Protein AF-A0ABD1CED9-F1 (afdb_monomer_lite)

Organism: Culex pipiens pipiens (NCBI:txid38569)

Secondary structure (DSSP, 8-state):
--TTSPPPTT--TTSB-HHHHHHHHHHHHTTT----EEEEGGGGSTTSBS-HHHHHHHHHTT-EEEE-TTSS-S--SSHHHHHHHHHHHHTT--EE-S---TTTTTSSTTHHHHHHHHEE-EEEETTEEEES-GGGG-

Structure (mmCIF, N/CA/C/O backbone):
data_AF-A0ABD1CED9-F1
#
_entry.id   AF-A0ABD1CED9-F1
#
loop_
_atom_site.group_PDB
_atom_site.id
_atom_site.type_symbol
_atom_site.label_atom_id
_atom_site.label_alt_id
_atom_site.label_comp_id
_atom_site.label_asym_id
_atom_site.label_entity_id
_atom_site.label_seq_id
_atom_site.pdbx_PDB_ins_code
_atom_site.Cartn_x
_atom_site.Cartn_y
_atom_site.Cartn_z
_atom_site.occupancy
_atom_site.B_iso_or_equiv
_atom_site.auth_seq_id
_atom_site.auth_comp_id
_atom_site.auth_asym_id
_atom_site.auth_atom_id
_atom_site.pdbx_PDB_model_num
ATOM 1 N N . MET A 1 1 ? 3.453 26.909 3.839 1.00 46.34 1 MET A N 1
ATOM 2 C CA . MET A 1 1 ? 2.026 26.684 4.138 1.00 46.34 1 MET A CA 1
ATOM 3 C C . MET A 1 1 ? 1.475 27.999 4.657 1.00 46.34 1 MET A C 1
ATOM 5 O O . MET A 1 1 ? 2.087 28.556 5.564 1.00 46.34 1 MET A O 1
ATOM 9 N N . LEU A 1 2 ? 0.447 28.553 4.016 1.00 34.78 2 LEU A N 1
ATOM 10 C CA . LEU A 1 2 ? -0.191 29.794 4.461 1.00 34.78 2 LEU A CA 1
ATOM 11 C C . LEU A 1 2 ? -1.247 29.464 5.534 1.00 34.78 2 LEU A C 1
ATOM 13 O O . LEU A 1 2 ? -1.852 28.393 5.471 1.00 34.78 2 LEU A O 1
ATOM 17 N N . PRO A 1 3 ? -1.466 30.332 6.534 1.00 33.44 3 PRO A N 1
ATOM 18 C CA . PRO A 1 3 ? -2.483 30.102 7.555 1.00 33.44 3 PRO A CA 1
ATOM 19 C C . PRO A 1 3 ? -3.890 30.126 6.934 1.00 33.44 3 PRO A C 1
ATOM 21 O O . PRO A 1 3 ? -4.287 31.134 6.355 1.00 33.44 3 PRO A O 1
ATOM 24 N N . GLY A 1 4 ? -4.638 29.024 7.068 1.00 49.50 4 GLY A N 1
ATOM 25 C CA . GLY A 1 4 ? -6.046 28.918 6.657 1.00 49.50 4 GLY A CA 1
ATOM 26 C C . GLY A 1 4 ? -6.352 27.917 5.537 1.00 49.50 4 GLY A C 1
ATOM 27 O O . GLY A 1 4 ? -7.526 27.668 5.274 1.00 49.50 4 GLY A O 1
ATOM 28 N N . GLU A 1 5 ? -5.348 27.309 4.900 1.00 43.16 5 GLU A N 1
ATOM 29 C CA . GLU A 1 5 ? -5.597 26.205 3.963 1.00 43.16 5 GLU A CA 1
ATOM 30 C C . GLU A 1 5 ? -5.838 24.889 4.723 1.00 43.16 5 GLU A C 1
ATOM 32 O O . GLU A 1 5 ? -5.086 24.592 5.660 1.00 43.16 5 GLU A O 1
ATOM 37 N N . PRO A 1 6 ? -6.857 24.085 4.349 1.00 45.72 6 PRO A N 1
ATOM 38 C CA . PRO A 1 6 ? -7.024 22.751 4.912 1.00 45.72 6 PRO A CA 1
ATOM 39 C C . PRO A 1 6 ? -5.751 21.940 4.663 1.00 45.72 6 PRO A C 1
ATOM 41 O O . PRO A 1 6 ? -5.179 21.985 3.569 1.00 45.72 6 PRO A O 1
ATOM 44 N N . SER A 1 7 ? -5.288 21.221 5.687 1.00 48.50 7 SER A N 1
ATOM 45 C CA . SER A 1 7 ? -4.133 20.343 5.552 1.00 48.50 7 SER A CA 1
ATOM 46 C C . SER A 1 7 ? -4.373 19.355 4.415 1.00 48.50 7 SER A C 1
ATOM 48 O O . SER A 1 7 ? -5.463 18.806 4.247 1.00 48.50 7 SER A O 1
ATOM 50 N N . VAL A 1 8 ? -3.344 19.150 3.592 1.00 54.09 8 VAL A N 1
ATOM 51 C CA . VAL A 1 8 ? -3.385 18.099 2.575 1.00 54.09 8 VAL A CA 1
ATOM 52 C C . VAL A 1 8 ? -3.580 16.773 3.322 1.00 54.09 8 VAL A C 1
ATOM 54 O O . VAL A 1 8 ? -2.782 16.497 4.227 1.00 54.09 8 VAL A O 1
ATOM 57 N N . PRO A 1 9 ? -4.595 15.950 2.996 1.00 53.00 9 PRO A N 1
ATOM 58 C CA . PRO A 1 9 ? -4.805 14.670 3.660 1.00 53.00 9 PRO A CA 1
ATOM 59 C C . PRO A 1 9 ? -3.529 13.828 3.573 1.00 53.00 9 PRO A C 1
ATOM 61 O O . PRO A 1 9 ? -3.091 13.454 2.487 1.00 53.00 9 PRO A O 1
ATOM 64 N N . GLY A 1 10 ? -2.903 13.566 4.722 1.00 46.69 10 GLY A N 1
ATOM 65 C CA . GLY A 1 10 ? -1.627 12.847 4.803 1.00 46.69 10 GLY A CA 1
ATOM 66 C C . GLY A 1 10 ? -0.418 13.688 5.220 1.00 46.69 10 GLY A C 1
ATOM 67 O O . GLY A 1 10 ? 0.647 13.111 5.420 1.00 46.69 10 GLY A O 1
ATOM 68 N N . ASN A 1 11 ? -0.573 15.001 5.418 1.00 44.34 11 ASN A N 1
ATOM 69 C CA . ASN A 1 11 ? 0.459 15.867 6.000 1.00 44.34 11 ASN A CA 1
ATOM 70 C C . ASN A 1 11 ? 0.008 16.498 7.333 1.00 44.34 11 ASN A C 1
ATOM 72 O O . ASN A 1 11 ? 0.328 17.649 7.630 1.00 44.34 11 ASN A O 1
ATOM 76 N N . ASP A 1 12 ? -0.771 15.747 8.120 1.00 47.81 12 ASP A N 1
ATOM 77 C CA . ASP A 1 12 ? -1.248 16.198 9.426 1.00 47.81 12 ASP A CA 1
ATOM 78 C C . ASP A 1 12 ? -0.155 16.041 10.500 1.00 47.81 12 ASP A C 1
ATOM 80 O O . ASP A 1 12 ? 0.395 14.946 10.666 1.00 47.81 12 ASP A O 1
ATOM 84 N N . PRO A 1 13 ? 0.104 17.076 11.321 1.00 52.09 13 PRO A N 1
ATOM 85 C CA . PRO A 1 13 ? 0.904 16.937 12.539 1.00 52.09 13 PRO A CA 1
ATOM 86 C C . PRO A 1 13 ? 0.260 16.004 13.593 1.00 52.09 13 PRO A C 1
ATOM 88 O O . PRO A 1 13 ? 0.912 15.657 14.576 1.00 52.09 13 PRO A O 1
ATOM 91 N N . GLU A 1 14 ? -0.987 15.559 13.381 1.00 54.53 14 GLU A N 1
ATOM 92 C CA . GLU A 1 14 ? -1.828 14.806 14.329 1.00 54.53 14 GLU A CA 1
ATOM 93 C C . GLU A 1 14 ? -1.883 13.276 14.105 1.00 54.53 14 GLU A C 1
ATOM 95 O O . GLU A 1 14 ? -2.560 12.560 14.844 1.00 54.53 14 GLU A O 1
ATOM 100 N N . GLY A 1 15 ? -1.136 12.721 13.143 1.00 66.56 15 GLY A N 1
ATOM 101 C CA . GLY A 1 15 ? -0.980 11.267 12.980 1.00 66.56 15 GLY A CA 1
ATOM 102 C C . GLY A 1 15 ? -1.410 10.721 11.616 1.00 66.56 15 GLY A C 1
ATOM 103 O O . GLY A 1 15 ? -1.430 11.425 10.617 1.00 66.56 15 GLY A O 1
ATOM 104 N N . PHE A 1 16 ? -1.674 9.411 11.537 1.00 81.69 16 PHE A N 1
ATOM 105 C CA . PHE A 1 16 ? -2.005 8.748 10.267 1.00 81.69 16 PHE A CA 1
ATOM 106 C C . PHE A 1 16 ? -3.409 9.127 9.781 1.00 81.69 16 PHE A C 1
ATOM 108 O O . PHE A 1 16 ? -4.379 8.840 10.483 1.00 81.69 16 PHE A O 1
ATOM 115 N N . GLY A 1 17 ? -3.490 9.713 8.581 1.00 87.62 17 GLY A N 1
ATOM 116 C CA . GLY A 1 17 ? -4.726 10.167 7.942 1.00 87.62 17 GLY A CA 1
ATOM 117 C C . GLY A 1 17 ? -5.570 9.033 7.361 1.00 87.62 17 GLY A C 1
ATOM 118 O O . GLY A 1 17 ? -5.398 8.647 6.206 1.00 87.62 17 GLY A O 1
ATOM 119 N N . VAL A 1 18 ? -6.522 8.521 8.141 1.00 91.88 18 VAL A N 1
ATOM 120 C CA . VAL A 1 18 ? -7.366 7.377 7.745 1.00 91.88 18 VAL A CA 1
ATOM 121 C C . VAL A 1 18 ? -8.358 7.754 6.640 1.00 91.88 18 VAL A C 1
ATOM 123 O O . VAL A 1 18 ? -8.627 6.947 5.753 1.00 91.88 18 VAL A O 1
ATOM 126 N N . ASN A 1 19 ? -8.845 8.997 6.636 1.00 92.06 19 ASN A N 1
ATOM 127 C CA . ASN A 1 19 ? -9.738 9.497 5.587 1.00 92.06 19 ASN A CA 1
ATOM 128 C C . ASN A 1 19 ? -9.077 9.481 4.202 1.00 92.06 19 ASN A C 1
ATOM 130 O O . ASN A 1 19 ? -9.705 9.063 3.232 1.00 92.06 19 ASN A O 1
ATOM 134 N N . GLY A 1 20 ? -7.798 9.863 4.110 1.00 92.88 20 GLY A N 1
ATOM 135 C CA . GLY A 1 20 ? -7.046 9.792 2.854 1.00 92.88 20 GLY A CA 1
ATOM 136 C C . GLY A 1 20 ? -6.938 8.356 2.335 1.00 92.88 20 GLY A C 1
ATOM 137 O O . GLY A 1 20 ? -7.161 8.104 1.153 1.00 92.88 20 GLY A O 1
ATOM 138 N N . LEU A 1 21 ? -6.696 7.392 3.230 1.00 94.38 21 LEU A N 1
ATOM 139 C CA . LEU A 1 21 ? -6.692 5.972 2.875 1.00 94.38 21 LEU A CA 1
ATOM 140 C C . LEU A 1 21 ? -8.056 5.509 2.343 1.00 94.38 21 LEU A C 1
ATOM 142 O O . LEU A 1 21 ? -8.114 4.838 1.317 1.00 94.38 21 LEU A O 1
ATOM 146 N N . ALA A 1 22 ? -9.150 5.883 3.011 1.00 94.88 22 ALA A N 1
ATOM 147 C CA . ALA A 1 22 ? -10.497 5.517 2.582 1.00 94.88 22 ALA A CA 1
ATOM 148 C C . ALA A 1 22 ? -10.853 6.107 1.206 1.00 94.88 22 ALA A C 1
ATOM 150 O O . ALA A 1 22 ? -11.419 5.404 0.371 1.00 94.88 22 ALA A O 1
ATOM 151 N N . ILE A 1 23 ? -10.488 7.368 0.949 1.00 95.50 23 ILE A N 1
ATOM 152 C CA . ILE A 1 23 ? -10.700 8.025 -0.351 1.00 95.50 23 ILE A CA 1
ATOM 153 C C . ILE A 1 23 ? -9.907 7.311 -1.451 1.00 95.50 23 ILE A C 1
ATOM 155 O O . ILE A 1 23 ? -10.466 7.007 -2.504 1.00 95.50 23 ILE A O 1
ATOM 159 N N . ALA A 1 24 ? -8.631 7.003 -1.204 1.00 96.00 24 ALA A N 1
ATOM 160 C CA . ALA A 1 24 ? -7.793 6.298 -2.169 1.00 96.00 24 ALA A CA 1
ATOM 161 C C . ALA A 1 24 ? -8.333 4.892 -2.473 1.00 96.00 24 ALA A C 1
ATOM 163 O O . ALA A 1 24 ? -8.446 4.522 -3.634 1.00 96.00 24 ALA A O 1
ATOM 164 N N . LEU A 1 25 ? -8.742 4.124 -1.458 1.00 96.69 25 LEU A N 1
ATOM 165 C CA . LEU A 1 25 ? -9.355 2.808 -1.666 1.00 96.69 25 LEU A CA 1
ATOM 166 C C . LEU A 1 25 ? -10.641 2.903 -2.492 1.00 96.69 25 LEU A C 1
ATOM 168 O O . LEU A 1 25 ? -10.806 2.180 -3.475 1.00 96.69 25 LEU A O 1
ATOM 172 N N . LYS A 1 26 ? -11.516 3.854 -2.145 1.00 95.94 26 LYS A N 1
ATOM 173 C CA . LYS A 1 26 ? -12.762 4.092 -2.874 1.00 95.94 26 LYS A CA 1
ATOM 174 C C . LYS A 1 26 ? -12.513 4.441 -4.341 1.00 95.94 26 LYS A C 1
ATOM 176 O O . LYS A 1 26 ? -13.245 3.960 -5.197 1.00 95.94 26 LYS A O 1
ATOM 181 N N . PHE A 1 27 ? -11.473 5.222 -4.642 1.00 95.44 27 PHE A N 1
ATOM 182 C CA . PHE A 1 27 ? -11.113 5.582 -6.015 1.00 95.44 27 PHE A CA 1
ATOM 183 C C . PHE A 1 27 ? -10.920 4.351 -6.918 1.00 95.44 27 PHE A C 1
ATOM 185 O O . PHE A 1 27 ? -11.392 4.358 -8.060 1.00 95.44 27 PHE A O 1
ATOM 192 N N . PHE A 1 28 ? -10.260 3.306 -6.408 1.00 96.12 28 PHE A N 1
ATOM 193 C CA . PHE A 1 28 ? -10.044 2.052 -7.133 1.00 96.12 28 PHE A CA 1
ATOM 194 C C . PHE A 1 28 ? -11.301 1.173 -7.150 1.00 96.12 28 PHE A C 1
ATOM 196 O O . PHE A 1 28 ? -11.664 0.659 -8.208 1.00 96.12 28 PHE A O 1
ATOM 203 N N . TRP A 1 29 ? -12.006 1.053 -6.019 1.00 96.19 29 TRP A N 1
ATOM 204 C CA . TRP A 1 29 ? -13.238 0.259 -5.931 1.00 96.19 29 TRP A CA 1
ATOM 205 C C . TRP A 1 29 ? -14.340 0.771 -6.864 1.00 96.19 29 TRP A C 1
ATOM 207 O O . TRP A 1 29 ? -14.988 -0.025 -7.537 1.00 96.19 29 TRP A O 1
ATOM 217 N N . ASP A 1 30 ? -14.518 2.091 -6.969 1.00 95.94 30 ASP A N 1
ATOM 218 C CA . ASP A 1 30 ? -15.508 2.711 -7.863 1.00 95.94 30 ASP A CA 1
ATOM 219 C C . ASP A 1 30 ? -15.232 2.425 -9.349 1.00 95.94 30 ASP A C 1
ATOM 221 O O . ASP A 1 30 ? -16.131 2.531 -10.180 1.00 95.94 30 ASP A O 1
ATOM 225 N N . ARG A 1 31 ? -13.991 2.056 -9.686 1.00 94.19 31 ARG A N 1
ATOM 226 C CA . ARG A 1 31 ? -13.557 1.656 -11.032 1.00 94.19 31 ARG A CA 1
ATOM 227 C C . ARG A 1 31 ? -13.568 0.136 -11.234 1.00 94.19 31 ARG A C 1
ATOM 229 O O . ARG A 1 31 ? -13.183 -0.335 -12.296 1.00 94.19 31 ARG A O 1
ATOM 236 N N . GLY A 1 32 ? -14.026 -0.628 -10.241 1.00 94.88 32 GLY A N 1
ATOM 237 C CA . GLY A 1 32 ? -14.116 -2.087 -10.304 1.00 94.88 32 GLY A CA 1
ATOM 238 C C . GLY A 1 32 ? -12.819 -2.822 -9.965 1.00 94.88 32 GLY A C 1
ATOM 239 O O . GLY A 1 32 ? -12.744 -4.030 -10.178 1.00 94.88 32 GLY A O 1
ATOM 240 N N . HIS A 1 33 ? -11.807 -2.133 -9.430 1.00 94.38 33 HIS A N 1
ATOM 241 C CA . HIS A 1 33 ? -10.560 -2.773 -9.014 1.00 94.38 33 HIS A CA 1
ATOM 242 C C . HIS A 1 33 ? -10.622 -3.236 -7.566 1.00 94.38 33 HIS A C 1
ATOM 244 O O . HIS A 1 33 ? -11.100 -2.525 -6.683 1.00 94.38 33 HIS A O 1
ATOM 250 N N . GLU A 1 34 ? -10.050 -4.406 -7.313 1.00 94.69 34 GLU A N 1
ATOM 251 C CA . GLU A 1 34 ? -9.750 -4.863 -5.966 1.00 94.69 34 GLU A CA 1
ATOM 252 C C . GLU A 1 34 ? -8.526 -4.101 -5.432 1.00 94.69 34 GLU A C 1
ATOM 254 O O . GLU A 1 34 ? -7.471 -4.066 -6.068 1.00 94.69 34 GLU A O 1
ATOM 259 N N . ALA A 1 35 ? -8.671 -3.448 -4.278 1.00 95.75 35 ALA A N 1
ATOM 260 C CA . ALA A 1 35 ? -7.628 -2.610 -3.694 1.00 95.75 35 ALA A CA 1
ATOM 261 C C . ALA A 1 35 ? -7.578 -2.762 -2.175 1.00 95.75 35 ALA A C 1
ATOM 263 O O . ALA A 1 35 ? -8.617 -2.833 -1.513 1.00 95.75 35 ALA A O 1
ATOM 264 N N . TYR A 1 36 ? -6.354 -2.757 -1.643 1.00 96.19 36 TYR A N 1
ATOM 265 C CA . TYR A 1 36 ? -6.058 -2.984 -0.234 1.00 96.19 36 TYR A CA 1
ATOM 266 C C . TYR A 1 36 ? -5.078 -1.942 0.303 1.00 96.19 36 TYR A C 1
ATOM 268 O O . TYR A 1 36 ? -4.104 -1.576 -0.354 1.00 96.19 36 TYR A O 1
ATOM 276 N N . GLY A 1 37 ? -5.318 -1.482 1.529 1.00 95.00 37 GLY A N 1
ATOM 277 C CA . GLY A 1 37 ? -4.432 -0.572 2.241 1.00 95.00 37 GLY A CA 1
ATOM 278 C C . GLY A 1 37 ? -3.396 -1.345 3.041 1.00 95.00 37 GLY A C 1
ATOM 279 O O . GLY A 1 37 ? -3.759 -2.153 3.888 1.00 95.00 37 GLY A O 1
ATOM 280 N N . MET A 1 38 ? -2.109 -1.090 2.833 1.00 91.81 38 MET A N 1
ATOM 281 C CA . MET A 1 38 ? -1.055 -1.759 3.594 1.00 91.81 38 MET A CA 1
ATOM 282 C C . MET A 1 38 ? -0.487 -0.845 4.679 1.00 91.81 38 MET A C 1
ATOM 284 O O . MET A 1 38 ? -0.135 0.302 4.410 1.00 91.81 38 MET A O 1
ATOM 288 N N . LEU A 1 39 ? -0.399 -1.341 5.914 1.00 89.00 39 LEU A N 1
ATOM 289 C CA . LEU A 1 39 ? 0.138 -0.575 7.042 1.00 89.00 39 LEU A CA 1
ATOM 290 C C . LEU A 1 39 ? 0.706 -1.472 8.151 1.00 89.00 39 LEU A C 1
ATOM 292 O O . LEU A 1 39 ? 0.218 -2.579 8.373 1.00 89.00 39 LEU A O 1
ATOM 296 N N . PRO A 1 40 ? 1.672 -0.986 8.942 1.00 87.31 40 PRO A N 1
ATOM 297 C CA . PRO A 1 40 ? 2.132 -1.722 10.110 1.00 87.31 40 PRO A CA 1
ATOM 298 C C . PRO A 1 40 ? 1.058 -1.844 11.196 1.00 87.31 40 PRO A C 1
ATOM 300 O O . PRO A 1 40 ? 0.389 -0.873 11.560 1.00 87.31 40 PRO A O 1
ATOM 303 N N . LYS A 1 41 ? 0.945 -3.045 11.780 1.00 85.81 41 LYS A N 1
ATOM 304 C CA . LYS A 1 41 ? -0.103 -3.446 12.740 1.00 85.81 41 LYS A CA 1
ATOM 305 C C . LYS A 1 41 ? -0.226 -2.513 13.946 1.00 85.81 41 LYS A C 1
ATOM 307 O O . LYS A 1 41 ? -1.319 -2.328 14.477 1.00 85.81 41 LYS A O 1
ATOM 312 N N . PHE A 1 42 ? 0.864 -1.869 14.376 1.00 84.56 42 PHE A N 1
ATOM 313 C CA . PHE A 1 42 ? 0.814 -0.925 15.498 1.00 84.56 42 PHE A CA 1
ATOM 314 C C . PHE A 1 42 ? -0.090 0.289 15.231 1.00 84.56 42 PHE A C 1
ATOM 316 O O . PHE A 1 42 ? -0.517 0.923 16.193 1.00 84.56 42 PHE A O 1
ATOM 323 N N . ARG A 1 43 ? -0.394 0.622 13.969 1.00 86.50 43 ARG A N 1
ATOM 324 C CA . ARG A 1 43 ? -1.308 1.718 13.606 1.00 86.50 43 ARG A CA 1
ATOM 325 C C . ARG A 1 43 ? -2.748 1.472 14.057 1.00 86.50 43 ARG A C 1
ATOM 327 O O . ARG A 1 43 ? -3.483 2.437 14.222 1.00 86.50 43 ARG A O 1
ATOM 334 N N . LEU A 1 44 ? -3.121 0.216 14.319 1.00 87.62 44 LEU A N 1
ATOM 335 C CA . LEU A 1 44 ? -4.419 -0.140 14.899 1.00 87.62 44 LEU A CA 1
ATOM 336 C C . LEU A 1 44 ? -4.506 0.156 16.408 1.00 87.62 44 LEU A C 1
ATOM 338 O O . LEU A 1 44 ? -5.589 0.093 16.985 1.00 87.62 44 LEU A O 1
ATOM 342 N N . LYS A 1 45 ? -3.382 0.459 17.076 1.00 86.75 45 LYS A N 1
ATOM 343 C CA . LYS A 1 45 ? -3.374 0.780 18.511 1.00 86.75 45 LYS A CA 1
ATOM 344 C C . LYS A 1 45 ? -3.978 2.175 18.763 1.00 86.75 45 LYS A C 1
ATOM 346 O O . LYS A 1 45 ? -3.822 3.061 17.918 1.00 86.75 45 LYS A O 1
ATOM 351 N N . PRO A 1 46 ? -4.600 2.412 19.935 1.00 82.50 46 PRO A N 1
ATOM 352 C CA . PRO A 1 46 ? -5.143 3.723 20.295 1.00 82.50 46 PRO A CA 1
ATOM 353 C C . PRO A 1 46 ? -4.112 4.854 20.151 1.00 82.50 46 PRO A C 1
ATOM 355 O O . PRO A 1 46 ? -2.943 4.689 20.509 1.00 82.50 46 PRO A O 1
ATOM 358 N N . GLY A 1 47 ? -4.543 6.000 19.612 1.00 83.69 47 GLY A N 1
ATOM 359 C CA . GLY A 1 47 ? -3.701 7.192 19.442 1.00 83.69 47 GLY A CA 1
ATOM 360 C C . GLY A 1 47 ? -2.624 7.087 18.352 1.00 83.69 47 GLY A C 1
ATOM 361 O O . GLY A 1 47 ? -1.658 7.847 18.377 1.00 83.69 47 GLY A O 1
ATOM 362 N N . LYS A 1 48 ? -2.723 6.125 17.420 1.00 86.00 48 LYS A N 1
ATOM 363 C CA . LYS A 1 48 ? -1.775 5.965 16.292 1.00 86.00 48 LYS A CA 1
ATOM 364 C C . LYS A 1 48 ? -2.326 6.391 14.927 1.00 86.00 48 LYS A C 1
ATOM 366 O O . LYS A 1 48 ? -1.582 6.359 13.938 1.00 86.00 48 LYS A O 1
ATOM 371 N N . SER A 1 49 ? -3.583 6.816 14.894 1.00 86.44 49 SER A N 1
ATOM 372 C CA . SER A 1 49 ? -4.323 7.315 13.736 1.00 86.44 49 SER A CA 1
ATOM 373 C C . SER A 1 49 ? -5.295 8.413 14.168 1.00 86.44 49 SER A C 1
ATOM 375 O O . SER A 1 49 ? -5.682 8.458 15.338 1.00 86.44 49 SER A O 1
ATOM 377 N N . ASN A 1 50 ? -5.662 9.290 13.232 1.00 88.69 50 ASN A N 1
ATOM 378 C CA . ASN A 1 50 ? -6.585 10.396 13.497 1.00 88.69 50 ASN A CA 1
ATOM 379 C C . ASN A 1 50 ? -8.058 9.947 13.585 1.00 88.69 50 ASN A C 1
ATOM 381 O O . ASN A 1 50 ? -8.847 10.588 14.268 1.00 88.69 50 ASN A O 1
ATOM 385 N N . ASP A 1 51 ? -8.406 8.810 12.971 1.00 89.81 51 ASP A N 1
ATOM 386 C CA . ASP A 1 51 ? -9.724 8.176 13.086 1.00 89.81 51 ASP A CA 1
ATOM 387 C C . ASP A 1 51 ? -9.605 6.653 13.323 1.00 89.81 51 ASP A C 1
ATOM 389 O O . ASP A 1 51 ? -9.675 5.837 12.393 1.00 89.81 51 ASP A O 1
ATOM 393 N N . PRO A 1 52 ? -9.428 6.224 14.586 1.00 90.19 52 PRO A N 1
ATOM 394 C CA . PRO A 1 52 ? -9.352 4.807 14.934 1.00 90.19 52 PRO A CA 1
ATOM 395 C C . PRO A 1 52 ? -10.643 4.031 14.639 1.00 90.19 52 PRO A C 1
ATOM 397 O O . PRO A 1 52 ? -10.596 2.811 14.469 1.00 90.19 52 PRO A O 1
ATOM 400 N N . GLY A 1 53 ? -11.798 4.704 14.608 1.00 92.25 53 GLY A N 1
ATOM 401 C CA . GLY A 1 53 ? -13.092 4.080 14.343 1.00 92.25 53 GLY A CA 1
ATOM 402 C C . GLY A 1 53 ? -13.180 3.615 12.895 1.00 92.25 53 GLY A C 1
ATOM 403 O O . GLY A 1 53 ? -13.408 2.430 12.640 1.00 92.25 53 GLY A O 1
ATOM 404 N N . LEU A 1 54 ? -12.912 4.525 11.958 1.00 94.00 54 LEU A N 1
ATOM 405 C CA . LEU A 1 54 ? -12.862 4.224 10.530 1.00 94.00 54 LEU A CA 1
ATOM 406 C C . LEU A 1 54 ? -11.772 3.197 10.207 1.00 94.00 54 LEU A C 1
ATOM 408 O O . LEU A 1 54 ? -12.023 2.252 9.458 1.00 94.00 54 LEU A O 1
ATOM 412 N N . LEU A 1 55 ? -10.589 3.313 10.818 1.00 94.06 55 LEU A N 1
ATOM 413 C CA . LEU A 1 55 ? -9.490 2.375 10.574 1.00 94.06 55 LEU A CA 1
ATOM 414 C C . LEU A 1 55 ? -9.869 0.944 10.980 1.00 94.06 55 LEU A C 1
ATOM 416 O O . LEU A 1 55 ? -9.605 -0.003 10.242 1.00 94.06 55 LEU A O 1
ATOM 420 N N . ASN A 1 56 ? -10.537 0.783 12.127 1.00 92.81 56 ASN A N 1
ATOM 421 C CA . ASN A 1 56 ? -11.033 -0.517 12.574 1.00 92.81 56 ASN A CA 1
ATOM 422 C C . ASN A 1 56 ? -12.150 -1.063 11.677 1.00 92.81 56 ASN A C 1
ATOM 424 O O . ASN A 1 56 ? -12.232 -2.274 11.489 1.00 92.81 56 ASN A O 1
ATOM 428 N N . GLN A 1 57 ? -13.008 -0.205 11.121 1.00 94.94 57 GLN A N 1
ATOM 429 C CA . GLN A 1 57 ? -14.016 -0.644 10.154 1.00 94.94 57 GLN A CA 1
ATOM 430 C C . GLN A 1 57 ? -13.370 -1.172 8.872 1.00 94.94 57 GLN A C 1
ATOM 432 O O . GLN A 1 57 ? -13.749 -2.246 8.415 1.00 94.94 57 GLN A O 1
ATOM 437 N N . LEU A 1 58 ? -12.382 -0.455 8.327 1.00 95.81 58 LEU A N 1
ATOM 438 C CA . LEU A 1 58 ? -11.616 -0.902 7.161 1.00 95.81 58 LEU A CA 1
ATOM 439 C C . LEU A 1 58 ? -10.891 -2.224 7.445 1.00 95.81 58 LEU A C 1
ATOM 441 O O . LEU A 1 58 ? -10.930 -3.128 6.618 1.00 95.81 58 LEU A O 1
ATOM 445 N N . TYR A 1 59 ? -10.295 -2.368 8.633 1.00 94.19 59 TYR A N 1
ATOM 446 C CA . TYR A 1 59 ? -9.642 -3.610 9.051 1.00 94.19 59 TYR A CA 1
ATOM 447 C C . TYR A 1 59 ? -10.621 -4.792 9.125 1.00 94.19 59 TYR A C 1
ATOM 449 O O . TYR A 1 59 ? -10.332 -5.858 8.601 1.00 94.19 59 TYR A O 1
ATOM 457 N N . ARG A 1 60 ? -11.803 -4.609 9.732 1.00 93.81 60 ARG A N 1
ATOM 458 C CA . ARG A 1 60 ? -12.828 -5.668 9.865 1.00 93.81 60 ARG A CA 1
ATOM 459 C C . ARG A 1 60 ? -13.483 -6.074 8.547 1.00 93.81 60 ARG A C 1
ATOM 461 O O . ARG A 1 60 ? -14.116 -7.119 8.498 1.00 93.81 60 ARG A O 1
ATOM 468 N N . LYS A 1 61 ? -13.396 -5.222 7.527 1.00 94.94 61 LYS A N 1
ATOM 469 C CA . LYS A 1 61 ? -13.888 -5.493 6.170 1.00 94.94 61 LYS A CA 1
ATOM 470 C C . LYS A 1 61 ? -12.806 -6.101 5.272 1.00 94.94 61 LYS A C 1
ATOM 472 O O . LYS A 1 61 ? -12.973 -6.098 4.059 1.00 94.94 61 LYS A O 1
ATOM 477 N N . ASP A 1 62 ? -11.689 -6.534 5.856 1.00 93.81 62 ASP A N 1
ATOM 478 C CA . ASP A 1 62 ? -10.525 -7.080 5.155 1.00 93.81 62 ASP A CA 1
ATOM 479 C C . ASP A 1 62 ? -9.932 -6.133 4.097 1.00 93.81 62 ASP A C 1
ATOM 481 O O . ASP A 1 62 ? -9.173 -6.546 3.230 1.00 93.81 62 ASP A O 1
ATOM 485 N N . CYS A 1 63 ? -10.195 -4.824 4.188 1.00 95.69 63 CYS A N 1
ATOM 486 C CA . CYS A 1 63 ? -9.650 -3.839 3.250 1.00 95.69 63 CYS A CA 1
ATOM 487 C C . CYS A 1 63 ? -8.175 -3.508 3.527 1.00 95.69 63 CYS A C 1
ATOM 489 O O . CYS A 1 63 ? -7.570 -2.742 2.776 1.00 95.69 63 CYS A O 1
ATOM 491 N N . LEU A 1 64 ? -7.608 -4.010 4.630 1.00 94.81 64 LEU A N 1
ATOM 492 C CA . LEU A 1 64 ? -6.275 -3.655 5.105 1.00 94.81 64 LEU A CA 1
ATOM 493 C C . LEU A 1 64 ? -5.378 -4.884 5.262 1.00 94.81 64 LEU A C 1
ATOM 495 O O . LEU A 1 64 ? -5.729 -5.834 5.955 1.00 94.81 64 LEU A O 1
ATOM 499 N N . ILE A 1 65 ? -4.167 -4.807 4.717 1.00 91.81 65 ILE A N 1
ATOM 500 C CA . ILE A 1 65 ? -3.099 -5.782 4.937 1.00 91.81 65 ILE A CA 1
ATOM 501 C C . ILE A 1 65 ? -2.171 -5.229 6.016 1.00 91.81 65 ILE A C 1
ATOM 503 O O . ILE A 1 65 ? -1.497 -4.213 5.823 1.00 91.81 65 ILE A O 1
ATOM 507 N N . THR A 1 66 ? -2.115 -5.899 7.168 1.00 88.50 66 THR A N 1
ATOM 508 C CA . THR A 1 66 ? -1.230 -5.476 8.258 1.00 88.50 66 THR A CA 1
ATOM 509 C C . THR A 1 66 ? 0.101 -6.204 8.235 1.00 88.50 66 THR A C 1
ATOM 511 O O . THR A 1 66 ? 0.132 -7.432 8.188 1.00 88.50 66 THR A O 1
ATOM 514 N N . THR A 1 67 ? 1.197 -5.469 8.387 1.00 84.62 67 THR A N 1
ATOM 515 C CA . THR A 1 67 ? 2.529 -6.056 8.574 1.00 84.62 67 THR A CA 1
ATOM 516 C C . THR A 1 67 ? 2.926 -6.108 10.053 1.00 84.62 67 THR A C 1
ATOM 518 O O . THR A 1 67 ? 2.559 -5.221 10.832 1.00 84.62 67 THR A O 1
ATOM 521 N N . PRO A 1 68 ? 3.713 -7.112 10.483 1.00 72.00 68 PRO A N 1
ATOM 522 C CA . PRO A 1 68 ? 4.115 -7.291 11.885 1.00 72.00 68 PRO A CA 1
ATOM 523 C C . PRO A 1 68 ? 5.211 -6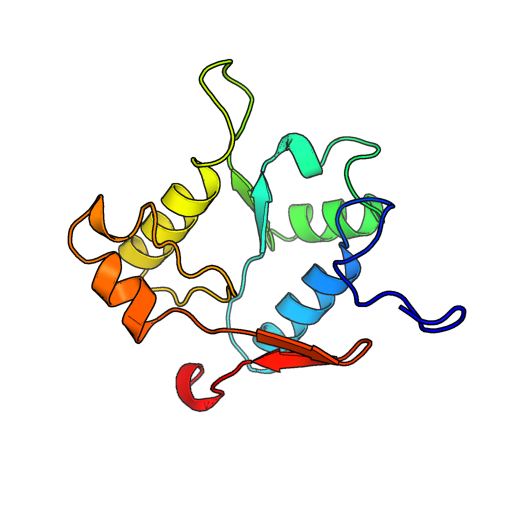.312 12.362 1.00 72.00 68 PRO A C 1
ATOM 525 O O . PRO A 1 68 ? 5.872 -6.547 13.374 1.00 72.00 68 PRO A O 1
ATOM 528 N N . CYS A 1 69 ? 5.445 -5.210 11.646 1.00 61.25 69 CYS A N 1
ATOM 529 C CA . CYS A 1 69 ? 6.551 -4.294 11.911 1.00 61.25 69 CYS A CA 1
ATOM 530 C C . CYS A 1 69 ? 6.552 -3.773 13.368 1.00 61.25 69 CYS A C 1
ATOM 532 O O . CYS A 1 69 ? 5.591 -3.133 13.806 1.00 61.25 69 CYS A O 1
ATOM 534 N N . LYS A 1 70 ? 7.677 -4.000 14.075 1.00 55.25 70 LYS A N 1
ATOM 535 C CA . LYS A 1 70 ? 8.003 -3.638 15.480 1.00 55.25 70 LYS A CA 1
ATOM 536 C C . LYS A 1 70 ? 7.491 -4.539 16.624 1.00 55.25 70 LYS A C 1
ATOM 538 O O . LYS A 1 70 ? 7.443 -4.074 17.760 1.00 55.25 70 LYS A O 1
ATOM 543 N N . GLU A 1 71 ? 7.199 -5.820 16.399 1.00 49.25 71 GLU A N 1
ATOM 544 C CA . GLU A 1 71 ? 7.171 -6.802 17.513 1.00 49.25 71 GLU A CA 1
ATOM 545 C C . GLU A 1 71 ? 8.576 -7.333 17.885 1.00 49.25 71 GLU A C 1
ATOM 547 O O . GLU A 1 71 ? 8.737 -7.961 18.927 1.00 49.25 71 GLU A O 1
ATOM 552 N N . PHE A 1 72 ? 9.616 -7.005 17.101 1.00 45.97 72 PHE A N 1
ATOM 553 C CA . PHE A 1 72 ? 11.006 -7.409 17.351 1.00 45.97 72 PHE A CA 1
ATOM 554 C C . PHE A 1 72 ? 11.971 -6.201 17.362 1.00 45.97 72 PHE A C 1
ATOM 556 O O . PHE A 1 72 ? 11.783 -5.274 16.569 1.00 45.97 72 PHE A O 1
ATOM 563 N N . PRO A 1 73 ? 13.012 -6.174 18.225 1.00 42.34 73 PRO A N 1
ATOM 564 C CA . PRO A 1 73 ? 13.847 -4.992 18.466 1.00 42.34 73 PRO A CA 1
ATOM 565 C C . PRO A 1 73 ? 14.978 -4.775 17.441 1.00 42.34 73 PRO A C 1
ATOM 567 O O . PRO A 1 73 ? 15.880 -3.972 17.683 1.00 42.34 73 PRO A O 1
ATOM 570 N N . SER A 1 74 ? 14.976 -5.451 16.290 1.00 49.44 74 SER A N 1
ATOM 571 C CA . SER A 1 74 ? 15.998 -5.248 15.258 1.00 49.44 74 SER A CA 1
ATOM 572 C C . SER A 1 74 ? 15.560 -4.179 14.249 1.00 49.44 74 SER A C 1
ATOM 574 O O . SER A 1 74 ? 14.707 -4.404 13.399 1.00 49.44 74 SER A O 1
ATOM 576 N N . ARG A 1 75 ? 16.151 -2.985 14.401 1.00 50.25 75 ARG A N 1
ATOM 577 C CA . ARG A 1 75 ? 16.237 -1.856 13.447 1.00 50.25 75 ARG A CA 1
ATOM 578 C C . ARG A 1 75 ? 15.045 -1.700 12.490 1.00 50.25 75 ARG A C 1
ATOM 580 O O . ARG A 1 75 ? 14.977 -2.285 11.415 1.00 50.25 75 ARG A O 1
ATOM 587 N N . GLY A 1 76 ? 14.121 -0.843 12.919 1.00 52.25 76 GLY A N 1
ATOM 588 C CA . GLY A 1 76 ? 12.943 -0.451 12.164 1.00 52.25 76 GLY A CA 1
ATOM 589 C C . GLY A 1 76 ? 13.214 0.261 10.834 1.00 52.25 76 GLY A C 1
ATOM 590 O O . GLY A 1 76 ? 14.320 0.701 10.545 1.00 52.25 76 GLY A O 1
ATOM 591 N N . MET A 1 77 ? 12.101 0.422 10.112 1.00 50.59 77 MET A N 1
ATOM 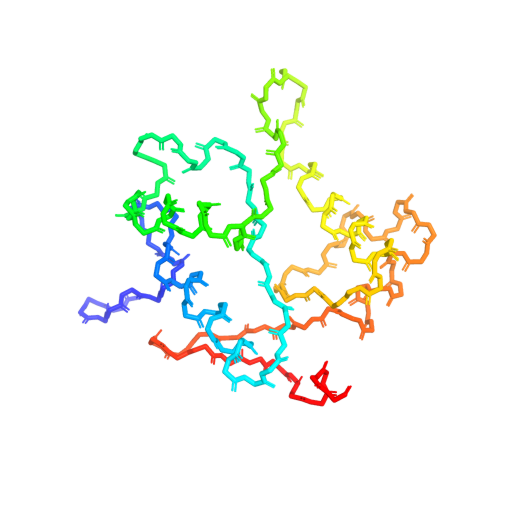592 C CA . MET A 1 77 ? 11.853 1.257 8.925 1.00 50.59 77 MET A CA 1
ATOM 593 C C . MET A 1 77 ? 11.870 0.598 7.545 1.00 50.59 77 MET A C 1
ATOM 595 O O . MET A 1 77 ? 11.576 1.298 6.595 1.00 50.59 77 MET A O 1
ATOM 599 N N . CYS A 1 78 ? 12.118 -0.708 7.395 1.00 55.53 78 CYS A N 1
ATOM 600 C CA . CYS A 1 78 ? 12.295 -1.242 6.035 1.00 55.53 78 CYS A CA 1
ATOM 601 C C . CYS A 1 78 ? 11.669 -2.631 5.775 1.00 55.53 78 CYS A C 1
ATOM 603 O O . CYS A 1 78 ? 11.845 -3.206 4.703 1.00 55.53 78 CYS A O 1
ATOM 605 N N . TYR A 1 79 ? 10.911 -3.198 6.723 1.00 68.06 79 TYR A N 1
ATOM 606 C CA . TYR A 1 79 ? 10.182 -4.444 6.443 1.00 68.06 79 TYR A CA 1
ATOM 607 C C . TYR A 1 79 ? 8.934 -4.194 5.595 1.00 68.06 79 TYR A C 1
ATOM 609 O O . TYR A 1 79 ? 8.665 -4.983 4.698 1.00 68.06 79 TYR A O 1
ATOM 617 N N . ASP A 1 80 ? 8.202 -3.104 5.827 1.00 75.25 80 ASP A N 1
ATOM 618 C CA . ASP A 1 80 ? 6.901 -2.895 5.176 1.00 75.25 80 ASP A CA 1
ATOM 619 C C . ASP A 1 80 ? 7.040 -2.722 3.662 1.00 75.25 80 ASP A C 1
ATOM 621 O O . ASP A 1 80 ? 6.316 -3.373 2.914 1.00 75.25 80 ASP A O 1
ATOM 625 N N . ASP A 1 81 ? 8.035 -1.956 3.211 1.00 85.25 81 ASP A N 1
ATOM 626 C CA . ASP A 1 81 ? 8.306 -1.760 1.783 1.00 85.25 81 ASP A CA 1
ATOM 627 C C . ASP A 1 81 ? 8.748 -3.056 1.098 1.00 85.25 81 ASP A C 1
ATOM 629 O O . ASP A 1 81 ? 8.292 -3.372 0.000 1.00 85.25 81 ASP A O 1
ATOM 633 N N . ARG A 1 82 ? 9.571 -3.871 1.774 1.00 89.81 82 ARG A N 1
ATOM 634 C CA . ARG A 1 82 ? 9.944 -5.203 1.274 1.00 89.81 82 ARG A CA 1
ATOM 635 C C . ARG A 1 82 ? 8.730 -6.117 1.168 1.00 89.81 82 ARG A C 1
ATOM 637 O O . ARG A 1 82 ? 8.588 -6.810 0.168 1.00 89.81 82 ARG A O 1
ATOM 644 N N . PHE A 1 83 ? 7.850 -6.115 2.170 1.00 89.44 83 PHE A N 1
ATOM 645 C CA . PHE A 1 83 ? 6.596 -6.865 2.100 1.00 89.44 83 PHE A CA 1
ATOM 646 C C . PHE A 1 83 ? 5.713 -6.356 0.954 1.00 89.44 83 PHE A C 1
ATOM 648 O O . PHE A 1 83 ? 5.097 -7.168 0.273 1.00 89.44 83 PHE A O 1
ATOM 655 N N . MET A 1 84 ? 5.677 -5.045 0.704 1.00 91.06 84 MET A N 1
ATOM 656 C CA . MET A 1 84 ? 4.876 -4.453 -0.366 1.00 91.06 84 MET A CA 1
ATOM 657 C C . MET A 1 84 ? 5.381 -4.891 -1.745 1.00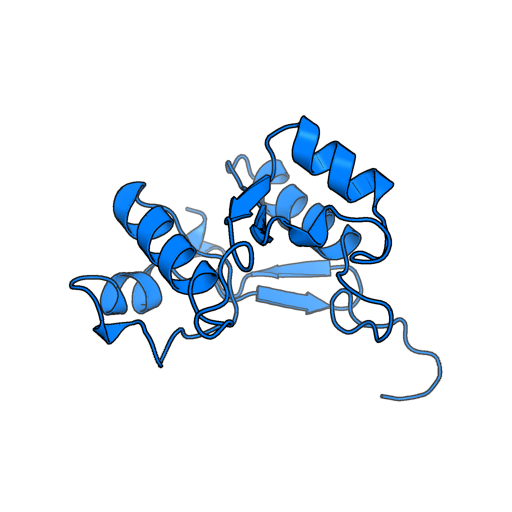 91.06 84 MET A C 1
ATOM 659 O O . MET A 1 84 ? 4.592 -5.369 -2.562 1.00 91.06 84 MET A O 1
ATOM 663 N N . LEU A 1 85 ? 6.697 -4.809 -1.981 1.00 93.50 85 LEU A N 1
ATOM 664 C CA . LEU A 1 85 ? 7.322 -5.301 -3.214 1.00 93.50 85 LEU A CA 1
ATOM 665 C C . LEU A 1 85 ? 7.147 -6.815 -3.379 1.00 93.50 85 LEU A C 1
ATOM 667 O O . LEU A 1 85 ? 6.863 -7.281 -4.481 1.00 93.50 85 LEU A O 1
ATOM 671 N N . GLU A 1 86 ? 7.266 -7.584 -2.296 1.00 93.19 86 GLU A N 1
ATOM 672 C CA . GLU A 1 86 ? 7.094 -9.038 -2.329 1.00 93.19 86 GLU A CA 1
ATOM 673 C C . GLU A 1 86 ? 5.654 -9.444 -2.664 1.00 93.19 86 GLU A C 1
ATOM 675 O O . GLU A 1 86 ? 5.446 -10.325 -3.496 1.00 93.19 86 GLU A O 1
ATOM 680 N N . ILE A 1 87 ? 4.653 -8.793 -2.061 1.00 92.81 87 ILE A N 1
ATOM 681 C CA . ILE A 1 87 ? 3.234 -9.033 -2.359 1.00 92.81 87 ILE A CA 1
ATOM 682 C C . ILE A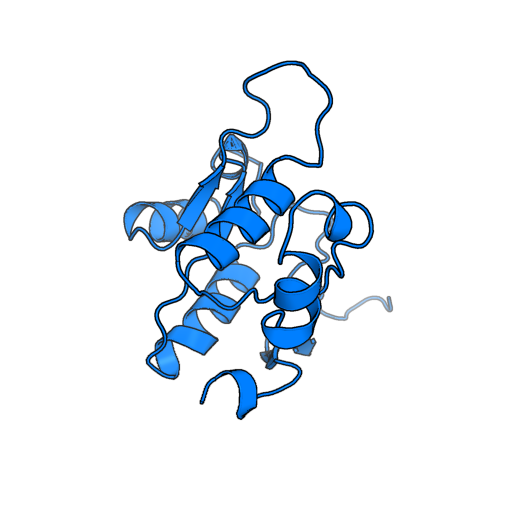 1 87 ? 2.954 -8.707 -3.826 1.00 92.81 87 ILE A C 1
ATOM 684 O O . ILE A 1 87 ? 2.412 -9.544 -4.546 1.00 92.81 87 ILE A O 1
ATOM 688 N N . ALA A 1 88 ? 3.378 -7.536 -4.299 1.00 94.31 88 ALA A N 1
ATOM 689 C CA . ALA A 1 88 ? 3.157 -7.138 -5.684 1.00 94.31 88 ALA A CA 1
ATOM 690 C C . ALA A 1 88 ? 3.857 -8.072 -6.685 1.00 94.31 88 ALA A C 1
ATOM 692 O O . ALA A 1 88 ? 3.299 -8.400 -7.735 1.00 94.31 88 ALA A O 1
ATOM 693 N N . ALA A 1 89 ? 5.057 -8.558 -6.356 1.00 94.19 89 ALA A N 1
ATOM 694 C CA . ALA A 1 89 ? 5.762 -9.537 -7.173 1.00 94.19 89 ALA A CA 1
ATOM 695 C C . ALA A 1 89 ? 5.018 -10.878 -7.204 1.00 94.19 89 ALA A C 1
ATOM 697 O O . ALA A 1 89 ? 4.775 -11.415 -8.283 1.00 94.19 89 ALA A O 1
ATOM 698 N N . ARG A 1 90 ? 4.624 -11.393 -6.034 1.00 94.06 90 ARG A N 1
ATOM 699 C CA . ARG A 1 90 ? 4.011 -12.715 -5.868 1.00 94.06 90 ARG A CA 1
ATOM 700 C C . ARG A 1 90 ? 2.604 -12.813 -6.449 1.00 94.06 90 ARG A C 1
ATOM 702 O O . ARG A 1 90 ? 2.263 -13.844 -7.017 1.00 94.06 90 ARG A O 1
ATOM 709 N N . PHE A 1 91 ? 1.797 -11.771 -6.285 1.00 93.69 91 PHE A N 1
ATOM 710 C CA . PHE A 1 91 ? 0.386 -11.753 -6.688 1.00 93.69 91 PHE A CA 1
ATOM 711 C C . PHE A 1 91 ? 0.138 -10.953 -7.970 1.00 93.69 91 PHE A C 1
ATOM 713 O O . PHE A 1 91 ? -1.004 -10.720 -8.346 1.00 93.69 91 PHE A O 1
ATOM 720 N N . ASN A 1 92 ? 1.210 -10.555 -8.659 1.00 92.94 92 ASN A N 1
ATOM 721 C CA . ASN A 1 92 ? 1.158 -9.763 -9.882 1.00 92.94 92 ASN A CA 1
ATOM 722 C C . ASN A 1 92 ? 0.339 -8.459 -9.753 1.00 92.94 92 ASN A C 1
ATOM 724 O O . ASN A 1 92 ? -0.403 -8.088 -10.658 1.00 92.94 92 ASN A O 1
ATOM 728 N N . CYS A 1 93 ? 0.480 -7.756 -8.628 1.00 92.88 93 CYS A N 1
ATOM 729 C CA . CYS A 1 93 ? -0.259 -6.520 -8.360 1.00 92.88 93 CYS A CA 1
ATOM 730 C C . CYS A 1 93 ? 0.515 -5.269 -8.801 1.00 92.88 93 CYS A C 1
ATOM 732 O O . CYS A 1 93 ? 1.748 -5.268 -8.880 1.00 92.88 93 CYS A O 1
ATOM 734 N N . ALA A 1 94 ? -0.218 -4.174 -9.013 1.00 94.50 94 ALA A N 1
ATOM 735 C CA . ALA A 1 94 ? 0.346 -2.829 -9.059 1.00 94.50 94 ALA A CA 1
ATOM 736 C C . ALA A 1 94 ? 0.551 -2.266 -7.642 1.00 94.50 94 ALA A C 1
ATOM 738 O O . ALA A 1 94 ? -0.147 -2.647 -6.702 1.00 94.50 94 ALA A O 1
ATOM 739 N N . ILE A 1 95 ? 1.498 -1.337 -7.487 1.00 95.00 95 ILE A N 1
ATOM 740 C CA . ILE A 1 95 ? 1.743 -0.623 -6.226 1.00 95.00 95 ILE A CA 1
ATOM 741 C C . ILE A 1 95 ? 1.390 0.843 -6.417 1.00 95.00 95 ILE A C 1
ATOM 743 O O . ILE A 1 95 ? 2.078 1.548 -7.150 1.00 95.00 95 ILE A O 1
ATOM 747 N N . CYS A 1 96 ? 0.376 1.334 -5.712 1.00 95.50 96 CYS A N 1
ATOM 748 C CA . CYS A 1 96 ? 0.087 2.763 -5.672 1.00 95.50 96 CYS A CA 1
ATOM 749 C C . CYS A 1 96 ? 0.937 3.444 -4.587 1.00 95.50 96 CYS A C 1
ATOM 751 O O . CYS A 1 96 ? 0.596 3.402 -3.406 1.00 95.50 96 CYS A O 1
ATOM 753 N N . SER A 1 97 ? 2.065 4.040 -4.976 1.00 94.25 97 SER A N 1
ATOM 754 C CA . SER A 1 97 ? 3.015 4.683 -4.061 1.00 94.25 97 SER A CA 1
ATOM 755 C C . SER A 1 97 ? 3.828 5.762 -4.772 1.00 94.25 97 SER A C 1
ATOM 757 O O . SER A 1 97 ? 4.180 5.625 -5.945 1.00 94.25 97 SER A O 1
ATOM 759 N N . ASN A 1 98 ? 4.163 6.820 -4.033 1.00 94.12 98 ASN A N 1
ATOM 760 C CA . ASN A 1 98 ? 5.094 7.858 -4.480 1.00 94.12 98 ASN A CA 1
ATOM 761 C C . ASN A 1 98 ? 6.554 7.540 -4.136 1.00 94.12 98 ASN A C 1
ATOM 763 O O . ASN A 1 98 ? 7.456 8.217 -4.634 1.00 94.12 98 ASN A O 1
ATOM 767 N N . ASP A 1 99 ? 6.799 6.514 -3.317 1.00 92.25 99 ASP A N 1
ATOM 768 C CA . ASP A 1 99 ? 8.152 6.044 -3.052 1.00 92.25 99 ASP A CA 1
ATOM 769 C C . ASP A 1 99 ? 8.728 5.357 -4.299 1.00 92.25 99 ASP A C 1
ATOM 771 O O . ASP A 1 99 ? 8.051 4.635 -5.035 1.00 92.25 99 ASP A O 1
ATOM 775 N N . GLN A 1 100 ? 10.003 5.612 -4.560 1.00 92.00 100 GLN A N 1
ATOM 776 C CA . GLN A 1 100 ? 10.735 4.998 -5.658 1.00 92.00 100 GLN A CA 1
ATOM 777 C C . GLN A 1 100 ? 11.495 3.740 -5.232 1.00 92.00 100 GLN A C 1
ATOM 779 O O . GLN A 1 100 ? 12.081 3.095 -6.094 1.00 92.00 100 GLN A O 1
ATOM 784 N N . TYR A 1 101 ? 11.496 3.393 -3.942 1.00 93.00 101 TYR A N 1
ATOM 785 C CA . TYR A 1 101 ? 12.121 2.196 -3.381 1.00 93.00 101 TYR A CA 1
ATOM 786 C C . TYR A 1 101 ? 13.605 2.049 -3.751 1.00 93.00 101 TYR A C 1
ATOM 788 O O . TYR A 1 101 ? 14.108 0.931 -3.849 1.00 93.00 101 TYR A O 1
ATOM 796 N N . ARG A 1 102 ? 14.316 3.165 -3.976 1.00 91.50 102 ARG A N 1
ATOM 797 C CA . ARG A 1 102 ? 15.690 3.173 -4.522 1.00 91.50 102 ARG A CA 1
ATOM 798 C C . ARG A 1 102 ? 16.656 2.333 -3.691 1.00 91.50 102 ARG A C 1
ATOM 800 O O . ARG A 1 102 ? 17.528 1.675 -4.249 1.00 91.50 102 ARG A O 1
ATOM 807 N N . ASP A 1 103 ? 16.444 2.321 -2.380 1.00 89.94 103 ASP A N 1
ATOM 808 C CA . ASP A 1 103 ? 17.308 1.634 -1.426 1.00 89.94 103 ASP A CA 1
ATOM 809 C C . ASP A 1 103 ? 17.136 0.107 -1.465 1.00 89.94 103 ASP A C 1
ATOM 811 O O . ASP A 1 103 ? 18.063 -0.615 -1.111 1.00 89.94 103 ASP A O 1
ATOM 815 N N . ILE A 1 104 ? 15.970 -0.393 -1.904 1.00 91.31 104 ILE A N 1
ATOM 816 C CA . ILE A 1 104 ? 15.624 -1.823 -1.833 1.00 91.31 104 ILE A CA 1
ATOM 817 C C . ILE A 1 104 ? 15.318 -2.472 -3.187 1.00 91.31 104 ILE A C 1
ATOM 819 O O . ILE A 1 104 ? 15.342 -3.693 -3.291 1.00 91.31 104 ILE A O 1
ATOM 823 N N . MET A 1 105 ? 15.056 -1.704 -4.251 1.00 92.44 105 MET A N 1
ATOM 824 C CA . MET A 1 105 ? 14.607 -2.232 -5.553 1.00 92.44 105 MET A CA 1
ATOM 825 C C . MET A 1 105 ? 15.611 -3.178 -6.233 1.00 92.44 105 MET A C 1
ATOM 827 O O . MET A 1 105 ? 15.237 -3.932 -7.131 1.00 92.44 105 MET A O 1
ATOM 831 N N . HIS A 1 106 ? 16.873 -3.154 -5.804 1.00 93.81 106 HIS A N 1
ATOM 832 C CA . HIS A 1 106 ? 17.941 -4.022 -6.301 1.00 93.81 106 HIS A CA 1
ATOM 833 C C . HIS A 1 106 ? 18.230 -5.233 -5.398 1.00 93.81 106 HIS A C 1
ATOM 835 O O . HIS A 1 106 ? 19.094 -6.039 -5.731 1.00 93.81 106 HIS A O 1
ATOM 841 N N . GLU A 1 107 ? 17.519 -5.398 -4.279 1.00 93.12 107 GLU A N 1
ATOM 842 C CA . GLU A 1 107 ? 17.757 -6.505 -3.342 1.00 93.12 107 GLU A CA 1
ATOM 843 C C . GLU A 1 107 ? 17.278 -7.860 -3.861 1.00 93.12 107 GLU A C 1
ATOM 845 O O . GLU A 1 107 ? 17.828 -8.894 -3.478 1.00 93.12 107 GLU A O 1
ATOM 850 N N . ARG A 1 108 ? 16.250 -7.878 -4.719 1.00 92.50 108 ARG A N 1
ATOM 851 C CA . ARG A 1 108 ? 15.716 -9.107 -5.315 1.00 92.50 108 ARG A CA 1
ATOM 852 C C . ARG A 1 108 ? 15.550 -8.984 -6.830 1.00 92.50 108 ARG A C 1
ATOM 854 O O . ARG A 1 108 ? 15.195 -7.911 -7.326 1.00 92.50 108 ARG A O 1
ATOM 861 N N . PRO A 1 109 ? 15.743 -10.085 -7.579 1.00 93.25 109 PRO A N 1
ATOM 862 C CA . PRO A 1 109 ? 15.461 -10.115 -9.008 1.00 93.25 109 PRO A CA 1
ATOM 863 C C . PRO A 1 109 ? 14.018 -9.695 -9.313 1.00 93.25 109 PRO A C 1
ATOM 865 O O . PRO A 1 109 ? 13.078 -10.113 -8.641 1.00 93.25 109 PRO A O 1
ATOM 868 N N . GLY A 1 110 ? 13.840 -8.862 -10.338 1.00 92.81 110 GLY A N 1
ATOM 869 C CA . GLY A 1 110 ? 12.523 -8.421 -10.807 1.00 92.81 110 GLY A CA 1
ATOM 870 C C . GLY A 1 110 ? 11.893 -7.263 -10.025 1.00 92.81 110 GLY A C 1
ATOM 871 O O . GLY A 1 110 ? 10.977 -6.633 -10.549 1.00 92.81 110 GLY A O 1
ATOM 872 N N . TRP A 1 111 ? 12.388 -6.908 -8.834 1.00 95.62 111 TRP A N 1
ATOM 873 C CA . TRP A 1 111 ? 11.857 -5.765 -8.077 1.00 95.62 111 TRP A CA 1
ATOM 874 C C . TRP A 1 111 ? 12.088 -4.432 -8.788 1.00 95.62 111 TRP A C 1
ATOM 876 O O . TRP A 1 111 ? 11.166 -3.629 -8.887 1.00 95.62 111 TRP A O 1
ATOM 886 N N . ALA A 1 112 ? 13.272 -4.217 -9.362 1.00 96.06 112 ALA A N 1
ATOM 887 C CA . ALA A 1 112 ? 13.547 -3.015 -10.145 1.00 96.06 112 ALA A CA 1
ATOM 888 C C . ALA A 1 112 ? 12.570 -2.852 -11.323 1.00 96.06 112 ALA A C 1
ATOM 890 O O . ALA A 1 112 ? 12.055 -1.761 -11.563 1.00 96.06 112 ALA A O 1
ATOM 891 N N . GLU A 1 113 ? 12.263 -3.951 -12.014 1.00 95.62 113 GLU A N 1
ATOM 892 C CA . GLU A 1 113 ? 11.316 -3.955 -13.128 1.00 95.62 113 GLU A CA 1
ATOM 893 C C . GLU A 1 113 ? 9.875 -3.736 -12.655 1.00 95.62 113 GLU A C 1
ATOM 895 O O . GLU A 1 113 ? 9.139 -2.959 -13.261 1.00 95.62 113 GLU A O 1
ATOM 900 N N . LEU A 1 114 ? 9.487 -4.352 -11.535 1.00 95.25 114 LEU A N 1
ATOM 901 C CA . LEU A 1 114 ? 8.204 -4.119 -10.874 1.00 95.25 114 LEU A CA 1
ATOM 902 C C . LEU A 1 114 ? 8.017 -2.637 -10.554 1.00 95.25 114 LEU A C 1
ATOM 904 O O . LEU A 1 114 ? 7.016 -2.052 -10.957 1.00 95.25 114 LEU A O 1
ATOM 908 N N . VAL A 1 115 ? 8.983 -2.017 -9.874 1.00 95.44 115 VAL A N 1
ATOM 909 C CA . VAL A 1 115 ? 8.918 -0.595 -9.505 1.00 95.44 115 VAL A CA 1
ATOM 910 C C . VAL A 1 115 ? 8.842 0.288 -10.750 1.00 95.44 115 VAL A C 1
ATOM 912 O O . VAL A 1 115 ? 8.133 1.291 -10.751 1.00 95.44 115 VAL A O 1
ATOM 915 N N . ARG A 1 116 ? 9.534 -0.083 -11.830 1.00 93.69 116 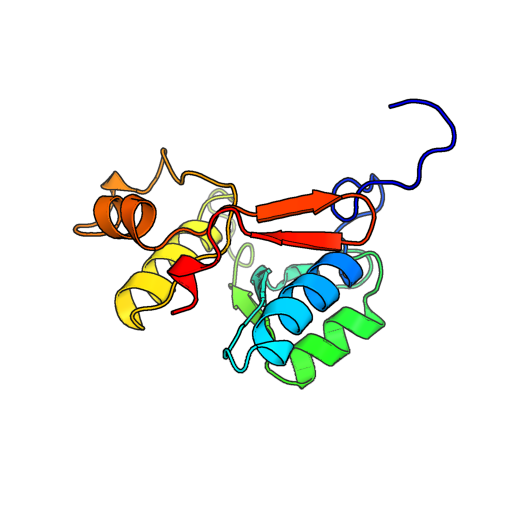ARG A N 1
ATOM 916 C CA . ARG A 1 116 ? 9.531 0.674 -13.086 1.00 93.69 116 ARG A CA 1
ATOM 917 C C . ARG A 1 116 ? 8.201 0.584 -13.840 1.00 93.69 116 ARG A C 1
ATOM 919 O O . ARG A 1 116 ? 7.787 1.574 -14.434 1.00 93.69 116 ARG A O 1
ATOM 926 N N . THR A 1 117 ? 7.565 -0.586 -13.856 1.00 93.44 117 THR A N 1
ATOM 927 C CA . THR A 1 1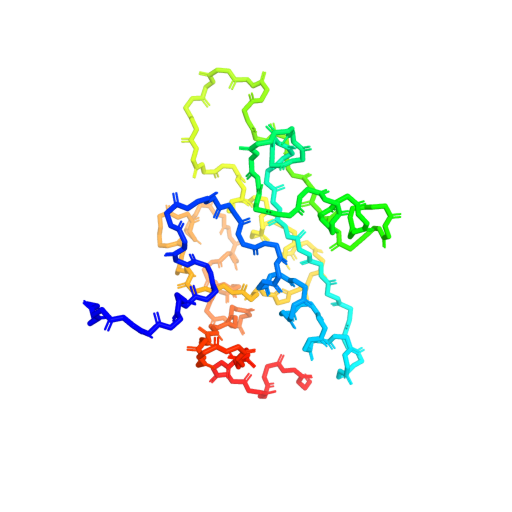17 ? 6.418 -0.875 -14.741 1.00 93.44 117 THR A CA 1
ATOM 928 C C . THR A 1 117 ? 5.067 -0.890 -14.046 1.00 93.44 117 THR A C 1
ATOM 930 O O . THR A 1 117 ? 4.057 -0.627 -14.689 1.00 93.44 117 THR A O 1
ATOM 933 N N . ARG A 1 118 ? 5.036 -1.195 -12.747 1.00 93.94 118 ARG A N 1
ATOM 934 C CA . ARG A 1 118 ? 3.807 -1.450 -11.980 1.00 93.94 118 ARG A CA 1
ATOM 935 C C . ARG A 1 118 ? 3.626 -0.523 -10.781 1.00 93.94 118 ARG A C 1
ATOM 937 O O . ARG A 1 118 ? 2.616 -0.624 -10.087 1.00 93.94 118 ARG A O 1
ATOM 944 N N . ARG A 1 119 ? 4.567 0.389 -10.514 1.00 94.94 119 ARG A N 1
ATOM 945 C CA . ARG A 1 119 ? 4.352 1.457 -9.532 1.00 94.94 119 ARG A CA 1
ATOM 946 C C . ARG A 1 119 ? 3.522 2.574 -10.161 1.00 94.94 119 ARG A C 1
ATOM 948 O O . ARG A 1 119 ? 3.930 3.167 -11.157 1.00 94.94 119 ARG A O 1
ATOM 955 N N . ILE A 1 120 ? 2.421 2.919 -9.513 1.00 95.38 120 ILE A N 1
ATOM 956 C CA . ILE A 1 120 ? 1.504 3.994 -9.875 1.00 95.38 120 ILE A CA 1
ATOM 957 C C . ILE A 1 120 ? 1.728 5.161 -8.898 1.00 95.38 120 ILE A C 1
ATOM 959 O O . ILE A 1 120 ? 1.359 5.054 -7.727 1.00 95.38 120 ILE A O 1
ATOM 963 N N . PRO A 1 121 ? 2.351 6.271 -9.334 1.00 94.50 121 PRO A N 1
ATOM 964 C CA . PRO A 1 121 ? 2.407 7.494 -8.540 1.00 94.50 121 PRO A CA 1
ATOM 965 C C . PRO A 1 121 ? 1.009 8.093 -8.371 1.00 94.50 121 PRO A C 1
ATOM 967 O O . PRO A 1 121 ? 0.147 7.908 -9.231 1.00 94.50 121 PRO A O 1
ATOM 970 N N . PHE A 1 122 ? 0.797 8.867 -7.313 1.00 94.62 122 PHE A N 1
ATOM 971 C CA . PHE A 1 122 ? -0.465 9.555 -7.052 1.00 94.62 122 PHE A CA 1
ATOM 972 C C . PHE A 1 122 ? -0.247 10.987 -6.560 1.00 94.62 122 PHE A C 1
ATOM 974 O O . PHE A 1 122 ? 0.812 11.340 -6.039 1.00 94.62 122 PHE A O 1
ATOM 981 N N . ALA A 1 123 ? -1.281 11.811 -6.679 1.00 92.69 123 ALA A N 1
ATOM 982 C CA . ALA A 1 123 ? -1.297 13.176 -6.181 1.00 92.69 123 ALA A CA 1
ATOM 983 C C . ALA A 1 123 ? -2.605 13.483 -5.447 1.00 92.69 123 ALA A C 1
ATOM 985 O O . ALA A 1 123 ? -3.666 12.934 -5.760 1.00 92.69 123 ALA A O 1
ATOM 986 N N . TRP A 1 124 ? -2.504 14.402 -4.488 1.00 90.38 124 TRP A N 1
ATOM 987 C CA . TRP A 1 124 ? -3.632 14.955 -3.749 1.00 90.38 124 TRP A CA 1
ATOM 988 C C . TRP A 1 124 ? -3.845 16.412 -4.146 1.00 90.38 124 TRP A C 1
ATOM 990 O O . TRP A 1 124 ? -2.910 17.210 -4.093 1.00 90.38 124 TRP A O 1
ATOM 1000 N N . ASN A 1 125 ? -5.080 16.761 -4.500 1.00 87.88 125 ASN A N 1
ATOM 1001 C CA . ASN A 1 125 ? -5.526 18.145 -4.628 1.00 87.88 125 ASN A CA 1
ATOM 1002 C C . ASN A 1 125 ? -6.698 18.375 -3.669 1.00 87.88 125 ASN A C 1
ATOM 1004 O O . ASN A 1 125 ? -7.819 17.922 -3.925 1.00 87.88 125 ASN A O 1
ATOM 1008 N N . SER A 1 126 ? -6.411 19.014 -2.533 1.00 85.00 126 SER A N 1
ATOM 1009 C CA . SER A 1 126 ? -7.318 19.086 -1.381 1.00 85.00 126 SER A CA 1
ATOM 1010 C C . SER A 1 126 ? -7.838 17.684 -1.015 1.00 85.00 126 SER A C 1
ATOM 1012 O O . SER A 1 126 ? -7.044 16.829 -0.634 1.00 85.00 126 SER A O 1
ATOM 1014 N N . ASN A 1 127 ? -9.133 17.405 -1.198 1.00 84.12 127 ASN A N 1
ATOM 1015 C CA . ASN A 1 127 ? -9.743 16.103 -0.893 1.00 84.12 127 ASN A CA 1
ATOM 1016 C C . ASN A 1 127 ? -9.851 15.164 -2.105 1.00 84.12 127 ASN A C 1
ATOM 1018 O O . ASN A 1 127 ? -10.537 14.145 -2.037 1.00 84.12 127 ASN A O 1
ATOM 1022 N N . THR A 1 128 ? -9.200 15.497 -3.219 1.00 89.25 128 THR A N 1
ATOM 1023 C CA . THR A 1 128 ? -9.269 14.712 -4.455 1.00 89.25 128 THR A CA 1
ATOM 1024 C C . THR A 1 128 ? -8.005 13.886 -4.629 1.00 89.25 128 THR A C 1
ATOM 1026 O O . THR A 1 128 ? -6.904 14.435 -4.689 1.00 89.25 128 THR A O 1
ATOM 1029 N N . PHE A 1 129 ? -8.182 12.570 -4.739 1.00 93.69 129 PHE A N 1
ATOM 1030 C CA . PHE A 1 129 ? -7.127 11.619 -5.073 1.00 93.69 129 PHE A CA 1
ATOM 1031 C C . PHE A 1 129 ? -7.072 11.396 -6.585 1.00 93.69 129 PHE A C 1
ATOM 1033 O O . PHE A 1 129 ? -8.105 11.179 -7.221 1.00 93.69 129 PHE A O 1
ATOM 1040 N N . THR A 1 130 ? -5.870 11.435 -7.151 1.00 93.19 130 THR A N 1
ATOM 1041 C CA . THR A 1 130 ? -5.619 11.202 -8.581 1.00 93.19 130 THR A CA 1
ATOM 1042 C C . THR A 1 130 ? -4.363 10.361 -8.760 1.00 93.19 130 THR A C 1
ATOM 1044 O O . THR A 1 130 ? -3.440 10.459 -7.949 1.00 93.19 130 THR A O 1
ATOM 1047 N N . ILE A 1 131 ? -4.301 9.554 -9.819 1.00 93.81 131 ILE A N 1
ATOM 1048 C CA . ILE A 1 131 ? -3.110 8.767 -10.156 1.00 93.81 131 ILE A CA 1
ATOM 1049 C C . ILE A 1 131 ? -2.378 9.357 -11.364 1.00 93.81 131 ILE A C 1
ATOM 1051 O O . ILE A 1 131 ? -2.974 9.990 -12.229 1.00 93.81 131 ILE A O 1
ATOM 1055 N N . GLY A 1 132 ? -1.062 9.157 -11.423 1.00 82.62 132 GLY A N 1
ATOM 1056 C CA . GLY A 1 132 ? -0.196 9.743 -12.450 1.00 82.62 132 GLY A CA 1
ATOM 1057 C C . GLY A 1 132 ? -0.345 9.121 -13.841 1.00 82.62 132 GLY A C 1
ATOM 1058 O O . GLY A 1 132 ? 0.154 9.690 -14.808 1.00 82.62 132 GLY A O 1
ATOM 1059 N N . ASN A 1 133 ? -1.004 7.965 -13.953 1.00 77.62 133 ASN A N 1
ATOM 1060 C CA . ASN A 1 133 ? -1.317 7.346 -15.236 1.00 77.62 133 ASN A CA 1
ATOM 1061 C C . ASN A 1 133 ? -2.549 6.430 -15.132 1.00 77.62 133 ASN A C 1
ATOM 1063 O O . ASN A 1 133 ? -2.449 5.316 -14.625 1.00 77.62 133 ASN A O 1
ATOM 1067 N N . GLU A 1 134 ? -3.693 6.874 -15.655 1.00 70.62 134 GLU A N 1
ATOM 1068 C CA . GLU A 1 134 ? -4.934 6.081 -15.695 1.00 70.62 134 GLU A CA 1
ATOM 1069 C C . GLU A 1 134 ? -4.825 4.854 -16.618 1.00 70.62 134 GLU A C 1
ATOM 1071 O O . GLU A 1 134 ? -5.548 3.882 -16.421 1.00 70.62 134 GLU A O 1
ATOM 1076 N N . SER A 1 135 ? -3.888 4.831 -17.579 1.00 68.31 135 SER A N 1
ATOM 1077 C CA . SER A 1 135 ? -3.664 3.642 -18.418 1.00 68.31 135 SER A CA 1
ATOM 1078 C C . SER A 1 135 ? -3.100 2.460 -17.624 1.00 68.31 135 SER A C 1
ATOM 1080 O O . SER A 1 135 ? -3.088 1.344 -18.126 1.00 68.31 135 SER A O 1
ATOM 1082 N N . ALA A 1 136 ? -2.613 2.690 -16.400 1.00 61.78 136 ALA A N 1
ATOM 1083 C CA . ALA A 1 136 ? -2.174 1.630 -15.495 1.00 61.78 136 ALA A CA 1
ATOM 1084 C C . ALA A 1 136 ? -3.346 0.858 -14.859 1.00 61.78 136 ALA A C 1
ATOM 1086 O O . ALA A 1 136 ? -3.111 -0.120 -14.154 1.00 61.78 136 ALA A O 1
ATOM 1087 N N . LEU A 1 137 ? -4.584 1.315 -15.080 1.00 62.78 137 LEU A N 1
ATOM 1088 C CA . LEU A 1 137 ? -5.816 0.665 -14.632 1.00 62.78 137 LEU A CA 1
ATOM 1089 C C . LEU A 1 137 ? -6.500 -0.162 -15.733 1.00 62.78 137 LEU A C 1
ATOM 1091 O O . LEU A 1 137 ? -7.565 -0.719 -15.485 1.00 62.78 137 LEU A O 1
ATOM 1095 N N . GLN A 1 138 ? -5.936 -0.205 -16.945 1.00 54.56 138 GLN A N 1
ATOM 1096 C CA . GLN A 1 138 ? -6.488 -0.959 -18.077 1.00 54.56 138 GLN A CA 1
ATOM 1097 C C . GLN A 1 138 ? -6.036 -2.418 -18.094 1.00 54.56 138 GLN A C 1
ATOM 1099 O O . GLN A 1 138 ? -4.875 -2.687 -17.709 1.00 54.56 138 GLN A O 1
#

InterPro domains:
  IPR021869 Ribonuclease Zc3h12a-like, NYN domain [PF11977] (14-131)
  IPR051101 ZC3H12/N4BP1 Ribonuclease and Regulator [PTHR12876] (16-130)

pLDDT: mean 82.78, std 17.47, range [33.44, 96.69]

Foldseek 3Di:
DDPPDDDFQQPDPQAHRLLLVVQVCVVQVVVVDQAAAEDAPCCCPPSHYPDNPSVVVCVVVVRYDHDPFPPDDPDDDPPRVVVQLVCCVVVVAAAADPDLCVVCQPVDPCSNVNSVLRYWYWDTDRSDIDTPDPVSSD

Radius of gyration: 15.66 Å; chains: 1; bounding box: 33×43×39 Å

Sequence (138 aa):
MLPGEPSVPGNDPEGFGVNGLAIALKFFWDRGHEAYGMLPKFRLKPGKSNDPGLLNQLYRKDCLITTPCKEFPSRGMCYDDRFMLEIAARFNCAICSNDQYRDIMHERPGWAELVRTRRIPFAWNSNTFTIGNESALQ